Protein AF-T0ZSE9-F1 (afdb_monomer)

Organism: NCBI:txid410659

Solvent-accessible surface area (backbone atoms only — not comparable to full-atom values): 7607 Å² total; per-residue (Å²): 116,70,77,64,53,74,76,56,63,90,85,61,88,81,89,82,89,86,86,80,56,71,71,62,45,52,56,49,39,64,59,24,64,37,87,88,35,59,68,69,58,23,54,53,34,51,55,52,49,55,52,43,40,73,76,40,45,73,61,42,52,52,42,43,54,61,66,69,67,41,82,88,71,53,78,49,49,48,48,16,50,53,37,37,76,74,72,42,54,71,70,57,12,25,54,77,37,69,28,62,56,47,46,99,86,70,48,73,51,94,68,54,73,31,48,50,48,53,52,53,54,50,54,64,74,72,109

InterPro domains:
  IPR003669 Thymidylate synthase ThyX [PF02511] (1-58)
  IPR003669 Thymidylate synthase ThyX [PS51331] (1-66)
  IPR003669 Thymidylate synthase ThyX [PTHR34934] (1-66)
  IPR036098 Thymidylate synthase ThyX superfamily [G3DSA:3.30.1360.170] (1-76)
  IPR036098 Thymidylate synthase ThyX superfamily [SSF69796] (1-71)

Nearest PDB structures (foldseek):
  6j61-assembly1_B  TM=8.145E-01  e=1.443E-03  Thermus thermophilus HB8
  6j61-assembly1_D  TM=7.073E-01  e=2.896E-03  Thermus thermophilus HB8

Structure (mmCIF, N/CA/C/O backbone):
data_AF-T0ZSE9-F1
#
_entry.id   AF-T0ZSE9-F1
#
loop_
_atom_site.group_PDB
_atom_site.id
_atom_site.type_symbol
_atom_site.label_atom_id
_atom_site.label_alt_id
_atom_site.label_comp_id
_atom_site.label_asym_id
_atom_site.label_entity_id
_atom_site.label_seq_id
_atom_site.pdbx_PDB_ins_code
_atom_site.Cartn_x
_atom_site.Cartn_y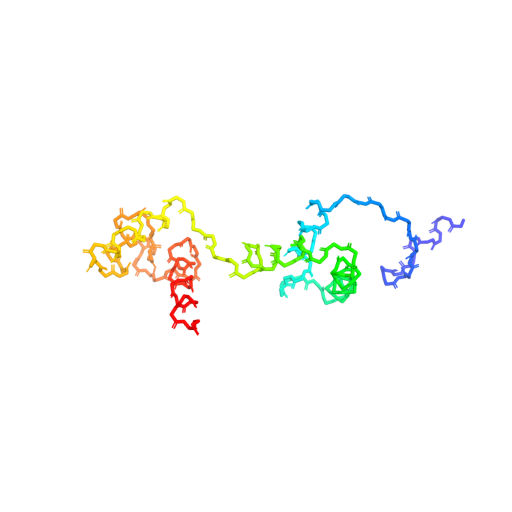
_atom_site.Cartn_z
_atom_site.occupancy
_atom_site.B_iso_or_equiv
_atom_site.auth_seq_id
_atom_site.auth_comp_id
_atom_site.auth_asym_id
_atom_site.auth_atom_id
_atom_site.pdbx_PDB_model_num
ATOM 1 N N . ARG A 1 1 ? 32.409 13.400 -19.353 1.00 80.25 1 ARG A N 1
ATOM 2 C CA . ARG A 1 1 ? 31.022 13.097 -19.806 1.00 80.25 1 ARG A CA 1
ATOM 3 C C . ARG A 1 1 ? 30.045 13.134 -18.626 1.00 80.25 1 ARG A C 1
ATOM 5 O O . ARG A 1 1 ? 28.905 13.543 -18.773 1.00 80.25 1 ARG A O 1
ATOM 12 N N . GLU A 1 2 ? 30.529 12.769 -17.451 1.00 91.25 2 GLU A N 1
ATOM 13 C CA . GLU A 1 2 ? 29.879 12.659 -16.154 1.00 91.25 2 GLU A CA 1
ATOM 14 C C . GLU A 1 2 ? 29.464 14.042 -15.642 1.00 91.25 2 GLU A C 1
ATOM 16 O O . GLU A 1 2 ? 28.305 14.237 -15.295 1.00 91.25 2 GLU A O 1
ATOM 21 N N . THR A 1 3 ? 30.352 15.040 -15.734 1.00 93.06 3 THR A N 1
ATOM 22 C CA . THR A 1 3 ? 30.057 16.431 -15.349 1.00 93.06 3 THR A CA 1
ATOM 23 C C . THR A 1 3 ? 28.907 17.035 -16.158 1.00 93.06 3 THR A C 1
ATOM 25 O O . THR A 1 3 ? 28.082 17.760 -15.616 1.00 93.06 3 THR A O 1
ATOM 28 N N . ALA A 1 4 ? 28.809 16.695 -17.447 1.00 93.31 4 ALA A N 1
ATOM 29 C CA . ALA A 1 4 ? 27.744 17.188 -18.317 1.00 93.31 4 ALA A CA 1
ATOM 30 C C . ALA A 1 4 ? 26.366 16.583 -17.982 1.00 93.31 4 ALA A C 1
ATOM 32 O O . ALA A 1 4 ? 25.352 17.227 -18.231 1.00 93.31 4 ALA A O 1
ATOM 33 N N . ARG A 1 5 ? 26.302 15.381 -17.377 1.00 93.12 5 ARG A N 1
ATOM 34 C CA . ARG A 1 5 ? 25.025 14.736 -17.000 1.00 93.12 5 ARG A CA 1
ATOM 35 C C . ARG A 1 5 ? 24.289 15.484 -15.891 1.00 93.12 5 ARG A C 1
ATOM 37 O O . ARG A 1 5 ? 23.079 15.342 -15.799 1.00 93.12 5 ARG A O 1
ATOM 44 N N . MET A 1 6 ? 24.986 16.301 -15.098 1.00 94.06 6 MET A N 1
ATOM 45 C CA . MET A 1 6 ? 24.362 17.127 -14.054 1.00 94.06 6 MET A CA 1
ATOM 46 C C . MET A 1 6 ? 23.398 18.177 -14.619 1.00 94.06 6 MET A C 1
ATOM 48 O O . MET A 1 6 ? 22.543 18.669 -13.893 1.00 94.06 6 MET A O 1
ATOM 52 N N . LEU A 1 7 ? 23.534 18.520 -15.904 1.00 95.44 7 LEU A N 1
ATOM 53 C CA . LEU A 1 7 ? 22.645 19.457 -16.591 1.00 95.44 7 LEU A CA 1
ATOM 54 C C . LEU A 1 7 ? 21.394 18.775 -17.165 1.00 95.44 7 LEU A C 1
ATOM 56 O O . LEU A 1 7 ? 20.507 19.465 -17.663 1.00 95.44 7 LEU A O 1
ATOM 60 N N . LEU A 1 8 ? 21.321 17.438 -17.144 1.00 95.06 8 LEU A N 1
ATOM 61 C CA . LEU A 1 8 ? 20.158 16.713 -17.648 1.00 95.06 8 LEU A CA 1
ATOM 62 C C . LEU A 1 8 ? 18.999 16.795 -16.641 1.00 95.06 8 LEU A C 1
ATOM 64 O O . LEU A 1 8 ? 19.225 16.685 -15.435 1.00 95.06 8 LEU A O 1
ATOM 68 N N . PRO A 1 9 ? 17.753 16.952 -17.116 1.00 95.06 9 PRO A N 1
ATOM 69 C CA . PRO A 1 9 ? 16.582 16.949 -16.249 1.00 95.06 9 PRO A CA 1
ATOM 70 C C . PRO A 1 9 ? 16.314 15.553 -15.666 1.00 95.06 9 PRO A C 1
ATOM 72 O O . PRO A 1 9 ? 16.697 14.536 -16.243 1.00 95.06 9 PRO A O 1
ATOM 75 N N . VAL A 1 10 ? 15.565 15.498 -14.559 1.00 94.56 10 VAL A N 1
ATOM 76 C CA . VAL A 1 10 ? 15.164 14.241 -13.887 1.00 94.56 10 VAL A CA 1
ATOM 77 C C . VAL A 1 10 ? 14.304 13.338 -14.784 1.00 94.56 10 VAL A C 1
ATOM 79 O O . VAL A 1 10 ? 14.305 12.125 -14.616 1.00 94.56 10 VAL A O 1
ATOM 82 N N . ALA A 1 11 ? 13.624 13.909 -15.781 1.00 94.12 11 ALA A N 1
ATOM 83 C CA . ALA A 1 11 ? 12.806 13.175 -16.750 1.00 94.12 11 ALA A CA 1
ATOM 84 C C . ALA A 1 11 ? 13.620 12.370 -17.788 1.00 94.12 11 ALA A C 1
ATOM 86 O O . ALA A 1 11 ? 13.048 11.803 -18.716 1.00 94.12 11 ALA A O 1
ATOM 87 N N . TYR A 1 12 ? 14.952 12.348 -17.690 1.00 95.75 12 TYR A N 1
ATOM 88 C CA . TYR A 1 12 ? 15.788 11.589 -18.613 1.00 95.75 12 TYR A CA 1
ATOM 89 C C . TYR A 1 12 ? 15.643 10.080 -18.370 1.00 95.75 12 TYR A C 1
ATOM 91 O O . TYR A 1 12 ? 15.877 9.598 -17.262 1.00 95.75 12 TYR A O 1
ATOM 99 N N . TYR A 1 13 ? 15.294 9.329 -19.417 1.00 95.75 13 TYR A N 1
ATOM 100 C CA . TYR A 1 13 ? 15.110 7.884 -19.315 1.00 95.75 13 TYR A CA 1
ATOM 101 C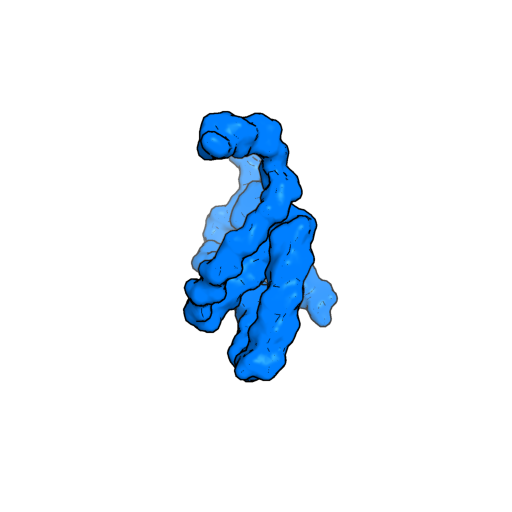 C . TYR A 1 13 ? 16.405 7.165 -18.938 1.00 95.75 13 TYR A C 1
ATOM 103 O O . TYR A 1 13 ? 17.495 7.469 -19.431 1.00 95.75 13 TYR A O 1
ATOM 111 N N . THR A 1 14 ? 16.259 6.172 -18.068 1.00 95.94 14 THR A N 1
ATOM 112 C CA . THR A 1 14 ? 17.325 5.257 -17.682 1.00 95.94 14 THR A CA 1
ATOM 113 C C . THR A 1 14 ? 16.793 3.837 -17.685 1.00 95.94 14 THR A C 1
ATOM 115 O O . THR A 1 14 ? 15.620 3.595 -17.411 1.00 95.94 14 THR A O 1
ATOM 118 N N . GLU A 1 15 ? 17.685 2.899 -17.957 1.00 96.75 15 GLU A N 1
ATOM 119 C CA . GLU A 1 15 ? 17.409 1.474 -17.880 1.00 96.75 15 GLU A CA 1
ATOM 120 C C . GLU A 1 15 ? 18.151 0.894 -16.678 1.00 96.75 15 GLU A C 1
ATOM 122 O O . GLU A 1 15 ? 19.242 1.348 -16.316 1.00 96.75 15 GLU A O 1
ATOM 127 N N . TRP A 1 16 ? 17.560 -0.116 -16.052 1.00 96.94 16 TRP A N 1
ATOM 128 C CA . TRP A 1 16 ? 18.210 -0.896 -15.010 1.00 96.94 16 TRP A CA 1
ATOM 129 C C . TRP A 1 16 ? 17.713 -2.336 -15.036 1.00 96.94 16 TRP A C 1
ATOM 131 O O . TRP A 1 16 ? 16.654 -2.642 -15.581 1.00 96.94 16 TRP A O 1
ATOM 141 N N . TYR A 1 17 ? 18.463 -3.219 -14.386 1.00 97.44 17 TYR A N 1
ATOM 142 C CA . TYR A 1 17 ? 17.981 -4.550 -14.046 1.00 97.44 17 TYR A CA 1
ATOM 143 C C . TYR A 1 17 ? 17.498 -4.540 -12.603 1.00 97.44 17 TYR A C 1
ATOM 145 O O . TYR A 1 17 ? 18.240 -4.160 -11.697 1.00 97.44 17 TYR A O 1
ATOM 153 N N . TRP A 1 18 ? 16.264 -4.987 -12.387 1.00 97.62 18 TRP A N 1
ATOM 154 C CA . TRP A 1 18 ? 15.675 -5.072 -11.059 1.00 97.62 18 TRP A CA 1
ATOM 155 C C . TRP A 1 18 ? 15.294 -6.516 -10.738 1.00 97.62 18 TRP A C 1
ATOM 157 O O . TRP A 1 18 ? 14.517 -7.144 -11.453 1.00 97.62 18 TRP A O 1
ATOM 167 N N . LYS A 1 19 ? 15.867 -7.046 -9.653 1.00 97.75 19 LYS A N 1
ATOM 168 C CA . LYS A 1 19 ? 15.550 -8.367 -9.103 1.00 97.75 19 LYS A CA 1
ATOM 169 C C . LYS A 1 19 ? 14.974 -8.185 -7.707 1.00 97.75 19 LYS A C 1
ATOM 171 O O . LYS A 1 19 ? 15.601 -7.561 -6.854 1.00 97.75 19 LYS A O 1
ATOM 176 N N . ILE A 1 20 ? 13.819 -8.788 -7.464 1.00 97.94 20 ILE A N 1
ATOM 177 C CA . ILE A 1 20 ? 13.118 -8.731 -6.184 1.00 97.94 20 ILE A CA 1
ATOM 178 C C . ILE A 1 20 ? 12.406 -10.063 -5.925 1.00 97.94 20 ILE A C 1
ATOM 180 O O . ILE A 1 20 ? 12.102 -10.800 -6.861 1.00 97.94 20 ILE A O 1
ATOM 184 N N . ASN A 1 21 ? 12.198 -10.410 -4.655 1.00 97.62 21 ASN A N 1
ATOM 185 C CA . ASN A 1 21 ? 11.380 -11.565 -4.284 1.00 97.62 21 ASN A CA 1
ATOM 186 C C . ASN A 1 21 ? 9.888 -11.185 -4.245 1.00 97.62 21 ASN A C 1
ATOM 188 O O . ASN A 1 21 ? 9.540 -10.006 -4.245 1.00 97.62 21 ASN A O 1
ATOM 192 N N . LEU A 1 22 ? 9.003 -12.181 -4.178 1.00 97.12 22 LEU A N 1
ATOM 193 C CA . LEU A 1 22 ? 7.559 -11.941 -4.251 1.00 97.12 22 LEU A CA 1
ATOM 194 C C . LEU A 1 22 ? 7.013 -11.148 -3.049 1.00 97.12 22 LEU A C 1
ATOM 196 O O . LEU A 1 22 ? 6.198 -10.253 -3.226 1.00 97.12 22 LEU A O 1
ATOM 200 N N . HIS A 1 23 ? 7.509 -11.419 -1.838 1.00 96.31 23 HIS A N 1
ATOM 201 C CA . HIS A 1 23 ? 7.079 -10.710 -0.627 1.00 96.31 23 HIS A CA 1
ATOM 202 C C . HIS A 1 23 ? 7.357 -9.200 -0.704 1.00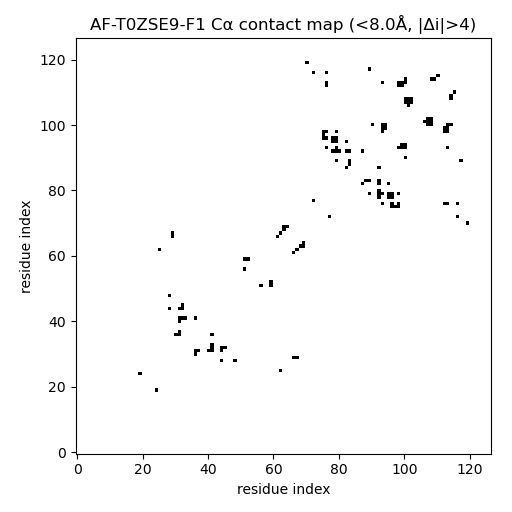 96.31 23 HIS A C 1
ATOM 204 O O . HIS A 1 23 ? 6.466 -8.380 -0.491 1.00 96.31 23 HIS A O 1
ATOM 210 N N . ASN A 1 24 ? 8.585 -8.824 -1.071 1.00 97.81 24 ASN A N 1
ATOM 211 C CA . ASN A 1 24 ? 8.961 -7.420 -1.205 1.00 97.81 24 ASN A CA 1
ATOM 212 C C . ASN A 1 24 ? 8.321 -6.783 -2.442 1.00 97.81 24 ASN A C 1
ATOM 214 O O . ASN A 1 24 ? 8.074 -5.579 -2.439 1.00 97.81 24 ASN A O 1
ATOM 218 N N . LEU A 1 25 ? 8.034 -7.570 -3.484 1.00 97.94 25 LEU A N 1
ATOM 219 C CA . LEU A 1 25 ? 7.281 -7.093 -4.637 1.00 97.94 25 LEU A CA 1
ATOM 220 C C . LEU A 1 25 ? 5.865 -6.677 -4.233 1.00 97.94 25 LEU A C 1
ATOM 222 O O . LEU A 1 25 ? 5.434 -5.591 -4.600 1.00 97.94 25 LEU A O 1
ATOM 226 N N . PHE A 1 26 ? 5.164 -7.483 -3.438 1.00 97.38 26 PHE A N 1
ATOM 227 C CA . PHE A 1 26 ? 3.830 -7.132 -2.945 1.00 97.38 26 PHE A CA 1
ATOM 228 C C . PHE A 1 26 ? 3.845 -5.894 -2.057 1.00 97.38 26 PHE A C 1
ATOM 230 O O . PHE A 1 26 ? 3.011 -5.011 -2.232 1.00 97.38 26 PHE A O 1
ATOM 237 N N . HIS A 1 27 ? 4.849 -5.753 -1.190 1.00 96.31 27 HIS A N 1
ATOM 238 C CA . HIS A 1 27 ? 5.025 -4.515 -0.433 1.00 96.31 27 HIS A CA 1
ATOM 239 C C . HIS A 1 27 ? 5.305 -3.296 -1.337 1.00 96.31 27 HIS A C 1
ATOM 241 O O . HIS A 1 27 ? 4.778 -2.208 -1.113 1.00 96.31 27 HIS A O 1
ATOM 247 N N . PHE A 1 28 ? 6.108 -3.457 -2.393 1.00 97.44 28 PHE A N 1
ATOM 248 C CA . PHE A 1 28 ? 6.308 -2.400 -3.385 1.00 97.44 28 PHE A CA 1
ATOM 249 C C . PHE A 1 28 ? 4.990 -2.031 -4.079 1.00 97.44 28 PHE A C 1
ATOM 251 O O . PHE A 1 28 ? 4.658 -0.850 -4.167 1.00 97.44 28 PHE A O 1
ATOM 258 N N . LEU A 1 29 ? 4.223 -3.025 -4.533 1.00 97.19 29 LEU A N 1
ATOM 259 C CA . LEU A 1 29 ? 2.948 -2.808 -5.212 1.00 97.19 29 LEU A CA 1
ATOM 260 C C . LEU A 1 29 ? 1.931 -2.127 -4.293 1.00 97.19 29 LEU A C 1
ATOM 262 O O . LEU A 1 29 ? 1.290 -1.178 -4.734 1.00 97.19 29 LEU A O 1
ATOM 266 N N . SER A 1 30 ? 1.841 -2.508 -3.014 1.00 95.75 30 SER A N 1
ATOM 267 C CA . SER A 1 30 ? 0.916 -1.867 -2.068 1.00 95.75 30 SER A CA 1
ATOM 268 C C . SER A 1 30 ? 1.206 -0.375 -1.888 1.00 95.75 30 SER A C 1
ATOM 270 O O . SER A 1 30 ? 0.290 0.413 -1.700 1.00 95.75 30 SER A O 1
ATOM 272 N N . LEU A 1 31 ? 2.476 0.033 -1.976 1.00 95.81 31 LEU A N 1
ATOM 273 C CA . LEU A 1 31 ? 2.878 1.437 -1.856 1.00 95.81 31 LEU A CA 1
ATOM 274 C C . LEU A 1 31 ? 2.787 2.221 -3.171 1.00 95.81 31 LEU A C 1
ATOM 276 O O . LEU A 1 31 ? 2.707 3.449 -3.140 1.00 95.81 31 LEU A O 1
ATOM 280 N N . ARG A 1 32 ? 2.901 1.555 -4.326 1.00 97.19 32 ARG A N 1
ATOM 281 C CA . ARG A 1 32 ? 2.978 2.220 -5.641 1.00 97.19 32 ARG A CA 1
ATOM 282 C C . ARG A 1 32 ? 1.690 2.165 -6.446 1.00 97.19 32 ARG A C 1
ATOM 284 O O . ARG A 1 32 ? 1.536 2.979 -7.348 1.00 97.19 32 ARG A O 1
ATOM 291 N N . LEU A 1 33 ? 0.763 1.281 -6.095 1.00 95.38 33 LEU A N 1
ATOM 292 C CA . LEU A 1 33 ? -0.606 1.303 -6.612 1.00 95.38 33 LEU A CA 1
ATOM 293 C C . LEU A 1 33 ? -1.511 2.282 -5.849 1.00 95.38 33 LEU A C 1
ATOM 295 O O . LEU A 1 33 ? -2.609 2.579 -6.311 1.00 95.38 33 LEU A O 1
ATOM 299 N N . ASP A 1 34 ? -1.045 2.811 -4.717 1.00 92.88 34 ASP A N 1
ATOM 300 C CA . ASP A 1 34 ? -1.785 3.778 -3.913 1.00 92.88 34 ASP A CA 1
ATOM 301 C C . ASP A 1 34 ? -2.056 5.096 -4.674 1.00 92.88 34 ASP A C 1
ATOM 303 O O . ASP A 1 34 ? -1.251 5.567 -5.486 1.00 92.88 34 ASP A O 1
ATOM 307 N N . ALA A 1 35 ? -3.206 5.720 -4.408 1.00 91.69 35 ALA A N 1
ATOM 308 C CA . ALA A 1 35 ? -3.622 6.957 -5.068 1.00 91.69 35 ALA A CA 1
ATOM 309 C C . ALA A 1 35 ? -2.683 8.147 -4.788 1.00 91.69 35 ALA A C 1
ATOM 311 O O . ALA A 1 35 ? -2.563 9.035 -5.634 1.00 91.69 35 ALA A O 1
ATOM 312 N N . HIS A 1 36 ? -1.999 8.149 -3.640 1.00 93.31 36 HIS A N 1
ATOM 313 C CA . HIS A 1 36 ? -1.034 9.175 -3.241 1.00 93.31 36 HIS A CA 1
ATOM 314 C C . HIS A 1 36 ? 0.335 8.995 -3.912 1.00 93.31 36 HIS A C 1
ATOM 316 O O . HIS A 1 36 ? 1.178 9.891 -3.829 1.00 93.31 36 HIS A O 1
ATOM 322 N N . ALA A 1 37 ? 0.587 7.855 -4.566 1.00 95.56 37 ALA A N 1
ATOM 323 C CA . ALA A 1 37 ? 1.792 7.663 -5.359 1.00 95.56 37 ALA A CA 1
ATOM 324 C C . ALA A 1 37 ? 1.737 8.495 -6.650 1.00 95.56 37 ALA A C 1
ATOM 326 O O . ALA A 1 37 ? 0.672 8.731 -7.224 1.00 95.56 37 ALA A O 1
ATOM 327 N N . GLN A 1 38 ? 2.912 8.919 -7.120 1.00 96.38 38 GLN A N 1
ATOM 328 C CA . GLN A 1 38 ? 3.046 9.655 -8.375 1.00 96.38 38 GLN A CA 1
ATOM 329 C C . GLN A 1 38 ? 2.522 8.814 -9.554 1.00 96.38 38 GLN A C 1
ATOM 331 O O . GLN A 1 38 ? 2.708 7.595 -9.585 1.00 96.38 38 GLN A O 1
ATOM 336 N N . GLU A 1 39 ? 1.873 9.453 -10.525 1.00 97.06 39 GLU A N 1
ATOM 337 C CA . GLU A 1 39 ? 1.175 8.761 -11.614 1.00 97.06 39 GLU A CA 1
ATOM 338 C C . GLU A 1 39 ? 2.099 7.851 -12.428 1.00 97.06 39 GLU A C 1
ATOM 340 O O . GLU A 1 39 ? 1.753 6.700 -12.696 1.00 97.06 39 GLU A O 1
ATOM 345 N N . GLU A 1 40 ? 3.300 8.322 -12.757 1.00 96.88 40 GLU A N 1
ATOM 346 C CA . GLU A 1 40 ? 4.247 7.588 -13.590 1.00 96.88 40 GLU A CA 1
ATOM 347 C C . GLU A 1 40 ? 4.664 6.273 -12.925 1.00 96.88 40 GLU A C 1
ATOM 349 O O . GLU A 1 40 ? 4.610 5.218 -13.555 1.00 96.88 40 GLU A O 1
ATOM 354 N N . ILE A 1 41 ? 5.019 6.291 -11.633 1.00 97.19 41 ILE A N 1
ATOM 355 C CA . ILE A 1 41 ? 5.407 5.056 -10.933 1.00 97.19 41 ILE A CA 1
ATOM 356 C C . ILE A 1 41 ? 4.216 4.123 -10.711 1.00 97.19 41 ILE A C 1
ATOM 358 O O . ILE A 1 41 ? 4.398 2.906 -10.687 1.00 97.19 41 ILE A O 1
ATOM 362 N N . ARG A 1 42 ? 3.002 4.668 -10.596 1.00 97.81 42 ARG A N 1
ATOM 363 C CA . ARG A 1 42 ? 1.780 3.867 -10.511 1.00 97.81 42 ARG A CA 1
ATOM 364 C C . ARG A 1 42 ? 1.498 3.133 -11.819 1.00 97.81 42 ARG A C 1
ATOM 366 O O . ARG A 1 42 ? 1.175 1.950 -11.772 1.00 97.81 42 ARG A O 1
ATOM 373 N N . ALA A 1 43 ? 1.694 3.785 -12.966 1.00 97.81 43 ALA A N 1
ATOM 374 C CA . ALA A 1 43 ? 1.595 3.137 -14.274 1.00 97.81 43 ALA A CA 1
ATOM 375 C C . ALA A 1 43 ? 2.616 1.991 -14.411 1.00 97.81 43 ALA A C 1
ATOM 377 O O . ALA A 1 43 ? 2.246 0.880 -14.780 1.00 97.81 43 ALA A O 1
ATOM 378 N N . TYR A 1 44 ? 3.872 2.211 -14.002 1.00 97.19 44 TYR A N 1
ATOM 379 C CA . TYR A 1 44 ? 4.872 1.134 -13.950 1.00 97.19 44 TYR A CA 1
ATOM 380 C C . TYR A 1 44 ? 4.456 -0.007 -13.011 1.00 97.19 44 TYR A C 1
ATOM 382 O O . TYR A 1 44 ? 4.565 -1.177 -13.373 1.00 97.19 44 TYR A O 1
ATOM 390 N N . ALA A 1 45 ? 3.976 0.307 -11.807 1.00 97.69 45 ALA A N 1
ATOM 391 C CA . ALA A 1 45 ? 3.545 -0.699 -10.842 1.00 97.69 45 ALA A CA 1
ATOM 392 C C . ALA A 1 45 ? 2.354 -1.527 -11.352 1.00 97.69 45 ALA A C 1
ATOM 394 O O . ALA A 1 45 ? 2.311 -2.729 -11.095 1.00 97.69 45 ALA A O 1
ATOM 395 N N . ALA A 1 46 ? 1.428 -0.921 -12.102 1.00 97.69 46 ALA A N 1
ATOM 396 C CA . ALA A 1 46 ? 0.293 -1.617 -12.704 1.00 97.69 46 ALA A CA 1
ATOM 397 C C . ALA A 1 46 ? 0.746 -2.688 -13.712 1.00 97.69 46 ALA A C 1
ATOM 399 O O . ALA A 1 46 ? 0.294 -3.832 -13.636 1.00 97.69 46 ALA A O 1
ATOM 400 N N . GLU A 1 47 ? 1.705 -2.361 -14.581 1.00 98.19 47 GLU A N 1
ATOM 401 C CA . GLU A 1 47 ? 2.284 -3.328 -15.523 1.00 98.19 47 GLU A CA 1
ATOM 402 C C . GLU A 1 47 ? 3.027 -4.457 -14.793 1.00 98.19 47 GLU A C 1
ATOM 404 O O . GLU A 1 47 ? 2.860 -5.639 -15.105 1.00 98.19 47 GLU A O 1
ATOM 409 N N . VAL A 1 48 ? 3.796 -4.129 -13.747 1.00 97.75 48 VAL A N 1
ATOM 410 C CA . VAL A 1 48 ? 4.468 -5.152 -12.930 1.00 97.75 48 VAL A CA 1
ATOM 411 C C . VAL A 1 48 ? 3.452 -6.057 -12.219 1.00 97.75 48 VAL A C 1
ATOM 413 O O . VAL A 1 48 ? 3.666 -7.268 -12.146 1.00 97.75 48 VAL A O 1
ATOM 416 N N . ALA A 1 49 ? 2.333 -5.513 -11.735 1.00 97.50 49 ALA A N 1
ATOM 417 C CA . ALA A 1 49 ? 1.259 -6.297 -11.128 1.00 97.50 49 ALA A CA 1
ATOM 418 C C . ALA A 1 49 ? 0.596 -7.252 -12.138 1.00 97.50 49 ALA A C 1
ATOM 420 O O . ALA A 1 49 ? 0.302 -8.397 -11.791 1.00 97.50 49 ALA A O 1
ATOM 421 N N . ALA A 1 50 ? 0.412 -6.833 -13.395 1.00 98.06 50 ALA A N 1
ATOM 422 C CA . ALA A 1 50 ? -0.107 -7.696 -14.460 1.00 98.06 50 ALA A CA 1
ATOM 423 C C . ALA A 1 50 ? 0.837 -8.879 -14.757 1.00 98.06 50 ALA A C 1
ATOM 425 O O . ALA A 1 50 ? 0.395 -10.029 -14.879 1.00 98.06 50 ALA A O 1
ATOM 426 N N . ILE A 1 51 ? 2.149 -8.625 -14.784 1.00 97.81 51 ILE A N 1
ATOM 427 C CA . ILE A 1 51 ? 3.164 -9.680 -14.916 1.00 97.81 51 ILE A CA 1
ATOM 428 C C . ILE A 1 51 ? 3.111 -10.618 -13.703 1.00 97.81 51 ILE A C 1
ATOM 430 O O . ILE A 1 51 ? 3.055 -11.838 -13.867 1.00 97.81 51 ILE A O 1
ATOM 434 N N . ALA A 1 52 ? 3.068 -10.070 -12.485 1.00 97.44 52 ALA A N 1
ATOM 435 C CA . ALA A 1 52 ? 2.997 -10.855 -11.254 1.00 97.44 52 ALA A CA 1
ATOM 436 C C . ALA A 1 52 ? 1.749 -11.752 -11.212 1.00 97.44 52 ALA A C 1
ATOM 438 O O . ALA A 1 52 ? 1.853 -12.911 -10.811 1.00 97.44 52 ALA A O 1
ATOM 439 N N . ARG A 1 53 ? 0.598 -11.266 -11.697 1.00 97.62 53 ARG A N 1
ATOM 440 C CA . ARG A 1 53 ? -0.646 -12.050 -11.815 1.00 97.62 53 ARG A CA 1
ATOM 441 C C . ARG A 1 53 ? -0.501 -13.234 -12.757 1.00 97.62 53 ARG A C 1
ATOM 443 O O . ARG A 1 53 ? -1.028 -14.303 -12.475 1.00 97.62 53 ARG A O 1
ATOM 450 N N . THR A 1 54 ? 0.238 -13.052 -13.843 1.00 97.88 54 THR A N 1
ATOM 451 C CA . THR A 1 54 ? 0.498 -14.124 -14.808 1.00 97.88 54 THR A CA 1
ATOM 452 C C . THR A 1 54 ? 1.436 -15.186 -14.225 1.00 97.88 54 THR A C 1
ATOM 454 O O . THR A 1 54 ? 1.240 -16.376 -14.451 1.00 97.88 54 THR A O 1
ATOM 457 N N . VAL A 1 55 ? 2.448 -14.772 -13.455 1.00 97.62 55 VAL A N 1
ATOM 458 C CA . VAL A 1 55 ? 3.484 -15.673 -12.917 1.00 97.62 55 VAL A CA 1
ATOM 459 C C . VAL A 1 55 ? 3.049 -16.381 -11.628 1.00 97.62 55 VAL A C 1
ATOM 461 O O . VAL A 1 55 ? 3.354 -17.557 -11.442 1.00 97.62 55 VAL A O 1
ATOM 464 N N . ALA A 1 56 ? 2.362 -15.681 -10.724 1.00 97.44 56 ALA A N 1
ATOM 465 C CA . ALA A 1 56 ? 1.986 -16.167 -9.396 1.00 97.44 56 ALA A CA 1
ATOM 466 C C . ALA A 1 56 ? 0.518 -15.818 -9.058 1.00 97.44 56 ALA A C 1
ATOM 468 O O . ALA A 1 56 ? 0.265 -15.055 -8.120 1.00 97.44 56 ALA A O 1
ATOM 469 N N . PRO A 1 57 ? -0.465 -16.381 -9.789 1.00 97.56 57 PRO A N 1
ATOM 470 C CA . PRO A 1 57 ? -1.874 -15.988 -9.690 1.00 97.56 57 PRO A CA 1
ATOM 471 C C . PRO A 1 57 ? -2.469 -16.189 -8.292 1.00 97.56 57 PRO A C 1
ATOM 473 O O . PRO A 1 57 ? -3.096 -15.278 -7.769 1.00 97.56 57 PRO A O 1
ATOM 476 N N . VAL A 1 58 ? -2.204 -17.331 -7.647 1.00 97.94 58 VAL A N 1
ATOM 477 C CA . VAL A 1 58 ? -2.729 -17.639 -6.299 1.00 97.94 58 VAL A CA 1
ATOM 478 C C . VAL A 1 58 ? -2.210 -16.650 -5.250 1.00 97.94 58 VAL A C 1
ATOM 480 O O . VAL A 1 58 ? -2.933 -16.233 -4.351 1.00 97.94 58 VAL A O 1
ATOM 483 N N . ALA A 1 59 ? -0.942 -16.249 -5.365 1.00 97.38 59 ALA A N 1
ATOM 484 C CA . ALA A 1 59 ? -0.354 -15.282 -4.447 1.00 97.38 59 ALA A CA 1
ATOM 485 C C . ALA A 1 59 ? -0.900 -13.867 -4.694 1.00 97.38 59 ALA A C 1
ATOM 487 O O . ALA A 1 59 ? -1.086 -13.117 -3.741 1.00 97.38 59 ALA A O 1
ATOM 488 N N . MET A 1 60 ? -1.174 -13.517 -5.955 1.00 97.38 60 MET A N 1
ATOM 489 C CA . MET A 1 60 ? -1.809 -12.249 -6.317 1.00 97.38 60 MET A CA 1
ATOM 490 C C . MET A 1 60 ? -3.261 -12.166 -5.848 1.00 97.38 60 MET A C 1
ATOM 492 O O . MET A 1 60 ? -3.659 -11.124 -5.347 1.00 97.38 60 MET A O 1
ATOM 496 N N . GLU A 1 61 ? -4.027 -13.252 -5.932 1.00 96.94 61 GLU A N 1
ATOM 497 C CA . GLU A 1 61 ? -5.387 -13.308 -5.383 1.00 96.94 61 GLU A CA 1
ATOM 498 C C . GLU A 1 61 ? -5.379 -13.053 -3.867 1.00 96.94 61 GLU A C 1
ATOM 500 O O . GLU A 1 61 ? -6.105 -12.195 -3.371 1.00 96.94 61 GLU A O 1
ATOM 505 N N . ALA A 1 62 ? -4.476 -13.710 -3.130 1.00 95.94 62 ALA A N 1
ATOM 506 C CA . ALA A 1 62 ? -4.311 -13.465 -1.698 1.00 95.94 62 ALA A CA 1
ATOM 507 C C . ALA A 1 62 ? -3.837 -12.030 -1.388 1.00 95.94 62 ALA A C 1
ATOM 509 O O . ALA A 1 62 ? -4.266 -11.432 -0.402 1.00 95.94 62 ALA A O 1
ATOM 510 N N . PHE A 1 63 ? -2.950 -11.468 -2.214 1.00 95.50 63 PHE A N 1
ATOM 511 C CA . PHE A 1 63 ? -2.506 -10.078 -2.092 1.00 95.50 63 PHE A CA 1
ATOM 512 C C . PHE A 1 63 ? -3.677 -9.098 -2.228 1.00 95.50 63 PHE A C 1
ATOM 514 O O . PHE A 1 63 ? -3.820 -8.176 -1.423 1.00 95.50 63 PHE A O 1
ATOM 521 N N . GLU A 1 64 ? -4.528 -9.309 -3.227 1.00 94.31 64 GLU A N 1
ATOM 522 C CA . GLU A 1 64 ? -5.685 -8.458 -3.480 1.00 94.31 64 GLU A CA 1
ATOM 523 C C . GLU A 1 64 ? -6.726 -8.556 -2.374 1.00 94.31 64 GLU A C 1
ATOM 525 O O . GLU A 1 64 ? -7.170 -7.518 -1.891 1.00 94.31 64 GLU A O 1
ATOM 530 N N . GLU A 1 65 ? -7.052 -9.766 -1.926 1.00 93.75 65 GLU A N 1
ATOM 531 C CA . GLU A 1 65 ? -8.030 -9.989 -0.861 1.00 93.75 65 GLU A CA 1
ATOM 532 C C . GLU A 1 65 ? -7.557 -9.387 0.469 1.00 93.75 65 GLU A C 1
ATOM 534 O O . GLU A 1 65 ? -8.246 -8.573 1.085 1.00 93.75 65 GLU A O 1
ATOM 539 N N . PHE A 1 66 ? -6.352 -9.753 0.916 1.00 91.50 66 PHE A N 1
ATOM 540 C CA . PHE A 1 66 ? -5.927 -9.462 2.285 1.00 91.50 66 PHE A CA 1
ATOM 541 C C . PHE A 1 66 ? -5.172 -8.143 2.437 1.00 91.50 66 PHE A C 1
ATOM 543 O O . PHE A 1 66 ? -5.249 -7.544 3.506 1.00 91.50 66 PHE A O 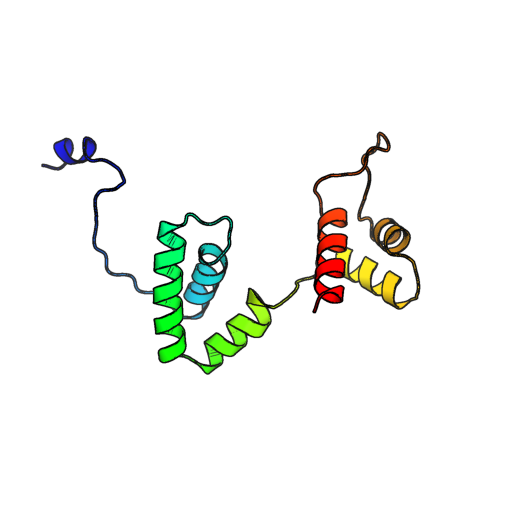1
ATOM 550 N N . GLN A 1 67 ? -4.430 -7.685 1.419 1.00 89.50 67 GLN A N 1
ATOM 551 C CA . GLN A 1 67 ? -3.603 -6.474 1.541 1.00 89.50 67 GLN A CA 1
ATOM 552 C C . GLN A 1 67 ? -4.238 -5.242 0.892 1.00 89.50 67 GLN A C 1
ATOM 554 O O . GLN A 1 67 ? -4.146 -4.158 1.459 1.00 89.50 67 GLN A O 1
ATOM 559 N N . ILE A 1 68 ? -4.861 -5.380 -0.283 1.00 88.12 68 ILE A N 1
ATOM 560 C CA . ILE A 1 68 ? -5.456 -4.238 -1.002 1.00 88.12 68 ILE A CA 1
ATOM 561 C C . ILE A 1 68 ? -6.930 -4.035 -0.626 1.00 88.12 68 ILE A C 1
ATOM 563 O O . ILE A 1 68 ? -7.350 -2.912 -0.345 1.00 88.12 68 ILE A O 1
ATOM 567 N N . GLY A 1 69 ? -7.713 -5.114 -0.619 1.00 86.00 69 GLY A N 1
ATOM 568 C CA . GLY A 1 69 ? -9.130 -5.115 -0.253 1.00 86.00 69 GLY A CA 1
ATOM 569 C C . GLY A 1 69 ? -9.372 -5.133 1.257 1.00 86.00 69 GLY A C 1
ATOM 570 O O . GLY A 1 69 ? -10.434 -4.708 1.716 1.00 86.00 69 GLY A O 1
ATOM 571 N N . GLY A 1 70 ? -8.376 -5.570 2.030 1.00 88.44 70 GLY A N 1
ATOM 572 C CA . GLY A 1 70 ? -8.438 -5.658 3.482 1.00 88.44 70 GLY A CA 1
ATOM 573 C C . GLY A 1 70 ? -8.577 -4.305 4.185 1.00 88.44 70 GLY A C 1
ATOM 574 O O . GLY A 1 70 ? -8.155 -3.252 3.698 1.00 88.44 70 GLY A O 1
ATOM 575 N N . ILE A 1 71 ? -9.166 -4.339 5.382 1.00 90.06 71 ILE A N 1
ATOM 576 C CA . ILE A 1 71 ? -9.209 -3.201 6.303 1.00 90.06 71 ILE A CA 1
ATOM 577 C C . ILE A 1 71 ? -8.526 -3.623 7.599 1.00 90.06 71 ILE A C 1
ATOM 579 O O . ILE A 1 71 ? -9.066 -4.411 8.376 1.00 90.06 71 ILE A O 1
ATOM 583 N N . ASP A 1 72 ? -7.346 -3.060 7.844 1.00 89.06 72 ASP A N 1
ATOM 584 C CA . ASP A 1 72 ? -6.614 -3.295 9.080 1.00 89.06 72 ASP A CA 1
ATOM 585 C C . ASP A 1 72 ? -7.161 -2.442 10.223 1.00 89.06 72 ASP A C 1
ATOM 587 O O . ASP A 1 72 ? -7.382 -1.234 10.084 1.00 89.06 72 ASP A O 1
ATOM 591 N N . PHE A 1 73 ? -7.307 -3.065 11.390 1.00 91.50 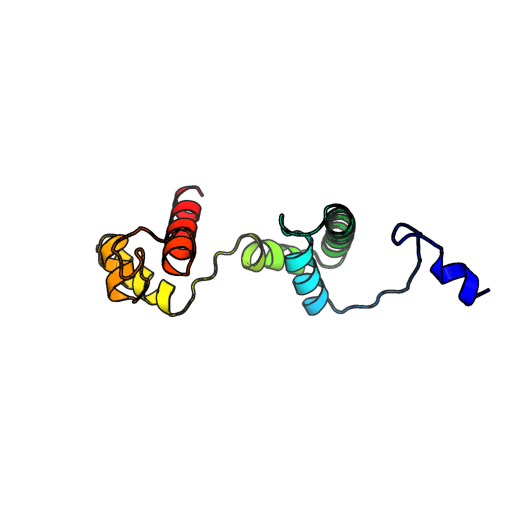73 PHE A N 1
ATOM 592 C CA . PHE A 1 73 ? -7.679 -2.390 12.627 1.00 91.50 73 PHE A CA 1
ATOM 593 C C . PHE A 1 73 ? -6.525 -2.412 13.625 1.00 91.50 73 PHE A C 1
ATOM 595 O O . PHE A 1 73 ? -6.048 -3.479 14.027 1.00 91.50 73 PHE A O 1
ATOM 602 N N . SER A 1 74 ? -6.116 -1.228 14.071 1.00 91.69 74 SER A N 1
ATOM 603 C CA . SER A 1 74 ? -5.155 -1.034 15.148 1.00 91.69 74 SER A CA 1
ATOM 604 C C . SER A 1 74 ? -5.694 -1.587 16.472 1.00 91.69 74 SER A C 1
ATOM 606 O O . SER A 1 74 ? -6.884 -1.859 16.646 1.00 91.69 74 SER A O 1
ATOM 608 N N . ARG A 1 75 ? -4.821 -1.726 17.473 1.00 91.31 75 ARG A N 1
ATOM 609 C CA . ARG A 1 75 ? -5.222 -2.221 18.799 1.00 91.31 75 ARG A CA 1
ATOM 610 C C . ARG A 1 75 ? -6.313 -1.359 19.452 1.00 91.31 75 ARG A C 1
ATOM 612 O O . ARG A 1 75 ? -7.188 -1.901 20.127 1.00 91.31 75 ARG A O 1
ATOM 619 N N . THR A 1 76 ? -6.239 -0.037 19.309 1.00 92.44 76 THR A N 1
ATOM 620 C CA . THR A 1 76 ? -7.234 0.908 19.846 1.00 92.44 76 THR A CA 1
ATOM 621 C C . THR A 1 76 ? -8.546 0.785 19.079 1.00 92.44 76 THR A C 1
ATOM 623 O O . THR A 1 76 ? -9.605 0.649 19.690 1.00 92.44 76 THR A O 1
ATOM 626 N N . GLU A 1 77 ? -8.480 0.682 17.756 1.00 92.69 77 GLU A N 1
ATOM 627 C CA . GLU A 1 77 ? -9.649 0.466 16.902 1.00 92.69 77 GLU A CA 1
ATOM 628 C C . GLU A 1 77 ? -10.358 -0.863 17.184 1.00 92.69 77 GLU A C 1
ATOM 630 O O . GLU A 1 77 ? -11.580 -0.900 17.267 1.00 92.69 77 GLU A O 1
ATOM 635 N N . GLN A 1 78 ? -9.623 -1.948 17.437 1.00 93.56 78 GLN A N 1
ATOM 636 C CA . GLN A 1 78 ? -10.213 -3.236 17.822 1.00 93.56 78 GLN A CA 1
ATOM 637 C C . GLN A 1 78 ? -10.984 -3.155 19.151 1.00 93.56 78 GLN A C 1
ATOM 639 O O . GLN A 1 78 ? -12.008 -3.822 19.321 1.00 93.56 78 GLN A O 1
ATOM 644 N N . ARG A 1 79 ? -10.529 -2.329 20.106 1.00 92.56 79 ARG A N 1
ATOM 645 C CA . ARG A 1 79 ? -11.266 -2.077 21.360 1.00 92.56 79 ARG A CA 1
ATOM 646 C C . ARG A 1 79 ? -12.561 -1.314 21.097 1.00 92.56 79 ARG A C 1
ATOM 648 O O . ARG A 1 79 ? -13.591 -1.672 21.667 1.00 92.56 79 ARG A O 1
ATOM 655 N N . ALA A 1 80 ? -12.518 -0.310 20.222 1.00 92.38 80 ALA A N 1
ATOM 656 C CA . ALA A 1 80 ? -13.712 0.416 19.799 1.00 92.38 80 ALA A CA 1
ATOM 657 C C . ALA A 1 80 ? -14.683 -0.510 19.048 1.00 92.38 80 ALA A C 1
ATOM 659 O O . ALA A 1 80 ? -15.876 -0.520 19.332 1.00 92.38 80 ALA A O 1
ATOM 660 N N . LEU A 1 81 ? -14.175 -1.367 18.162 1.00 93.06 81 LEU A N 1
ATOM 661 C CA . LEU A 1 81 ? -14.981 -2.341 17.434 1.00 93.06 81 LEU A CA 1
ATOM 662 C C . LEU A 1 81 ? -15.672 -3.331 18.380 1.00 93.06 81 LEU A C 1
ATOM 664 O O . LEU A 1 81 ? -16.858 -3.600 18.221 1.00 93.06 81 LEU A O 1
ATOM 668 N N . ARG A 1 82 ? -14.981 -3.813 19.420 1.00 93.25 82 ARG A N 1
ATOM 669 C CA . ARG A 1 82 ? -15.607 -4.636 20.470 1.00 93.25 82 ARG A CA 1
ATOM 670 C C . ARG A 1 82 ? -16.760 -3.899 21.157 1.00 93.25 82 ARG A C 1
ATOM 672 O O . ARG A 1 82 ? -17.835 -4.465 21.307 1.00 93.25 82 ARG A O 1
ATOM 679 N N . ALA A 1 83 ? -16.548 -2.640 21.535 1.00 91.50 83 ALA A N 1
ATOM 680 C CA . ALA A 1 83 ? -17.579 -1.804 22.144 1.00 91.50 83 ALA A CA 1
ATOM 681 C C . ALA A 1 83 ? -18.793 -1.595 21.214 1.00 91.50 83 ALA A C 1
ATOM 683 O O . ALA A 1 83 ? -19.928 -1.598 21.689 1.00 91.50 83 ALA A O 1
ATOM 684 N N . LEU A 1 84 ? -18.572 -1.461 19.903 1.00 92.31 84 LEU A N 1
ATOM 685 C CA . LEU A 1 84 ? -19.643 -1.393 18.903 1.00 92.31 84 LEU A CA 1
ATOM 686 C C . LEU A 1 84 ? -20.448 -2.693 18.814 1.00 92.31 84 LEU A C 1
ATOM 688 O O . LEU A 1 84 ? -21.674 -2.643 18.766 1.00 92.31 84 LEU A O 1
ATOM 692 N N . LEU A 1 85 ? -19.777 -3.849 18.826 1.00 92.38 85 LEU A N 1
ATOM 693 C CA . LEU A 1 85 ? -20.436 -5.163 18.799 1.00 92.38 85 LEU A CA 1
ATOM 694 C C . LEU A 1 85 ? -21.282 -5.423 20.057 1.00 92.38 85 LEU A C 1
ATOM 696 O O . LEU A 1 85 ? -22.264 -6.155 19.998 1.00 92.38 85 LEU A O 1
ATOM 700 N N . GLU A 1 86 ? -20.945 -4.784 21.179 1.00 93.69 86 GLU A N 1
ATOM 701 C CA . GLU A 1 86 ? -21.743 -4.774 22.415 1.00 93.69 86 GLU A CA 1
ATOM 702 C C . GLU A 1 86 ? -22.957 -3.820 22.352 1.00 93.69 86 GLU A C 1
ATOM 704 O O . GLU A 1 86 ? -23.665 -3.655 23.345 1.00 93.69 86 GLU A O 1
ATOM 709 N N . GLY A 1 87 ? -23.204 -3.171 21.209 1.00 90.75 87 GLY A N 1
ATOM 710 C CA . GLY A 1 87 ? -24.351 -2.287 20.988 1.00 90.75 87 GLY A CA 1
ATOM 711 C C . GLY A 1 87 ? -24.122 -0.822 21.367 1.00 90.75 87 GLY A C 1
ATOM 712 O O . GLY A 1 87 ? -25.075 -0.042 21.386 1.00 90.75 87 GLY A O 1
ATOM 713 N N . LYS A 1 88 ? -22.883 -0.411 21.667 1.00 90.31 88 LYS A N 1
ATOM 714 C CA . LYS A 1 88 ? -22.571 1.005 21.926 1.00 90.31 88 LYS A CA 1
ATOM 715 C C . LYS A 1 88 ? -22.552 1.792 20.618 1.00 90.31 88 LYS A C 1
ATOM 717 O O . LYS A 1 88 ? -22.261 1.252 19.552 1.00 90.31 88 LYS A O 1
ATOM 722 N N . ASN A 1 89 ? -22.837 3.090 20.692 1.00 90.56 89 ASN A N 1
ATOM 723 C CA . ASN A 1 89 ? -22.740 3.950 19.515 1.00 90.56 89 ASN A CA 1
ATOM 724 C C . ASN A 1 89 ? -21.256 4.213 19.139 1.00 90.56 89 ASN A C 1
ATOM 726 O O . ASN A 1 89 ? -20.369 4.073 19.988 1.00 90.56 89 ASN A O 1
ATOM 730 N N . PRO A 1 90 ? -20.958 4.615 17.885 1.00 86.25 90 PRO A N 1
ATOM 731 C CA . PRO A 1 90 ? -19.582 4.853 17.436 1.00 86.25 90 PRO A CA 1
ATOM 732 C C . PRO A 1 90 ? -18.816 5.900 18.248 1.00 86.25 90 PRO A C 1
ATOM 734 O O . PRO A 1 90 ? -17.631 5.717 18.513 1.00 86.25 90 PRO A O 1
ATOM 737 N N . ALA A 1 91 ? -19.477 6.971 18.692 1.00 86.25 91 ALA A N 1
ATOM 738 C CA . ALA A 1 91 ? -18.827 8.016 19.480 1.00 86.25 91 ALA A CA 1
ATOM 739 C C . ALA A 1 91 ? -18.402 7.511 20.872 1.00 86.25 91 ALA A C 1
ATOM 741 O O . ALA A 1 91 ? -17.296 7.798 21.328 1.00 86.25 91 ALA A O 1
ATOM 742 N N . ASP A 1 92 ? -19.250 6.723 21.530 1.00 86.56 92 ASP A N 1
ATOM 743 C CA . ASP A 1 92 ? -18.987 6.095 22.824 1.00 86.56 92 ASP A CA 1
ATOM 744 C C . ASP A 1 92 ? -17.911 5.024 22.711 1.00 86.56 92 ASP A C 1
ATOM 746 O O . ASP A 1 92 ? -17.009 4.972 23.545 1.00 86.56 92 ASP A O 1
ATOM 750 N N . ALA A 1 93 ? -17.962 4.211 21.658 1.00 88.62 93 ALA A N 1
ATOM 751 C CA . ALA A 1 93 ? -16.938 3.217 21.372 1.00 88.62 93 ALA A CA 1
ATOM 752 C C . ALA A 1 93 ? -15.554 3.857 21.182 1.00 88.62 93 ALA A C 1
ATOM 754 O O . ALA A 1 93 ? -14.583 3.402 21.790 1.00 88.62 93 ALA A O 1
ATOM 755 N N . CYS A 1 94 ? -15.472 4.948 20.412 1.00 87.50 94 CYS A N 1
ATOM 756 C CA . CYS A 1 94 ? -14.240 5.715 20.247 1.00 87.50 94 CYS A CA 1
ATOM 757 C C . CYS A 1 94 ? -13.750 6.298 21.580 1.00 87.50 94 CYS A C 1
ATOM 759 O O . CYS A 1 94 ? -12.588 6.107 21.940 1.00 87.50 94 CYS A O 1
ATOM 761 N N . ARG A 1 95 ? -14.639 6.927 22.364 1.00 86.88 95 ARG A N 1
ATOM 762 C CA . ARG A 1 95 ? -14.293 7.478 23.687 1.00 86.88 95 ARG A CA 1
ATOM 763 C C . ARG A 1 95 ? -13.738 6.417 24.635 1.00 86.88 95 ARG A C 1
ATOM 765 O O . ARG A 1 95 ? -12.700 6.637 25.250 1.00 86.88 95 ARG A O 1
ATOM 772 N N . LEU A 1 96 ? -14.391 5.259 24.725 1.00 87.12 96 LEU A N 1
ATOM 773 C CA . LEU A 1 96 ? -13.964 4.154 25.590 1.00 87.12 96 LEU A CA 1
ATOM 774 C C . LEU A 1 96 ? -12.624 3.546 25.161 1.00 87.12 96 LEU A C 1
ATOM 776 O O . LEU A 1 96 ? -11.870 3.058 26.001 1.00 87.12 96 LEU A O 1
ATOM 780 N N . ALA A 1 97 ? -12.320 3.571 23.864 1.00 87.38 97 ALA A N 1
ATOM 781 C CA . ALA A 1 97 ? -11.069 3.058 23.320 1.00 87.38 97 ALA A CA 1
ATOM 782 C C . ALA A 1 97 ? -9.899 4.055 23.385 1.00 87.38 97 ALA A C 1
ATOM 784 O O . ALA A 1 97 ? -8.770 3.670 23.075 1.00 87.38 97 ALA A O 1
ATOM 785 N N . GLY A 1 98 ? -10.149 5.308 23.786 1.00 86.31 98 GLY A N 1
ATOM 786 C CA . GLY A 1 98 ? -9.157 6.387 23.759 1.00 86.31 98 GLY A CA 1
ATOM 787 C C . GLY A 1 98 ? -8.943 6.997 22.369 1.00 86.31 98 GLY A C 1
ATOM 788 O O . GLY A 1 98 ? -7.942 7.669 22.139 1.00 86.31 98 GLY A O 1
ATOM 789 N N . LEU A 1 99 ? -9.870 6.767 21.437 1.00 86.31 99 LEU A N 1
ATOM 790 C CA . LEU A 1 99 ? -9.876 7.375 20.111 1.00 86.31 99 LEU A CA 1
ATOM 791 C C . LEU A 1 99 ? -10.594 8.726 20.181 1.00 86.31 99 LEU A C 1
ATOM 793 O O . LEU A 1 99 ? -11.816 8.821 20.052 1.00 86.31 99 LEU A O 1
A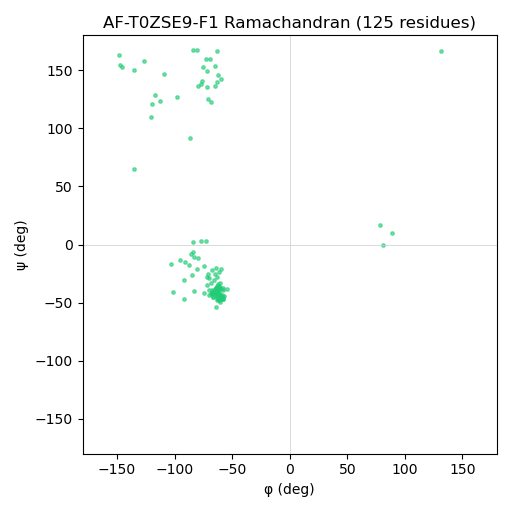TOM 797 N N . GLU A 1 100 ? -9.835 9.789 20.421 1.00 83.44 100 GLU A N 1
ATOM 798 C CA . GLU A 1 100 ? -10.396 11.135 20.505 1.00 83.44 100 GLU A CA 1
ATOM 799 C C . GLU A 1 100 ? -10.905 11.625 19.144 1.00 83.44 100 GLU A C 1
ATOM 801 O O . GLU A 1 100 ? -10.155 11.726 18.172 1.00 83.44 100 GLU A O 1
ATOM 806 N N . LEU A 1 101 ? -12.188 11.988 19.094 1.00 81.38 101 LEU A N 1
ATOM 807 C CA . LEU A 1 101 ? -12.832 12.576 17.912 1.00 81.38 101 LEU A CA 1
ATOM 808 C C . LEU A 1 101 ? -12.773 14.113 17.907 1.00 81.38 101 LEU A C 1
ATOM 810 O O . LEU A 1 101 ? -12.980 14.747 16.873 1.00 81.38 101 LEU A O 1
ATOM 814 N N . ALA A 1 102 ? -12.463 14.719 19.053 1.00 82.00 102 ALA A N 1
ATOM 815 C CA . ALA A 1 102 ? -12.326 16.159 19.228 1.00 82.00 102 ALA A CA 1
ATOM 816 C C . ALA A 1 102 ? -10.967 16.497 19.853 1.00 82.00 102 ALA A C 1
ATOM 818 O O . ALA A 1 102 ? -10.298 15.651 20.444 1.00 82.00 102 ALA A O 1
ATOM 819 N N . ARG A 1 103 ? -10.521 17.734 19.665 1.00 75.94 103 ARG A N 1
ATOM 820 C CA . ARG A 1 103 ? -9.365 18.309 20.355 1.00 75.94 103 ARG A CA 1
ATOM 821 C C . ARG A 1 103 ? -9.775 18.772 21.759 1.00 75.94 103 ARG A C 1
ATOM 823 O O . ARG A 1 103 ? -10.960 18.878 22.066 1.00 75.94 103 ARG A O 1
ATOM 830 N N . ALA A 1 104 ? -8.787 19.085 22.599 1.00 74.44 104 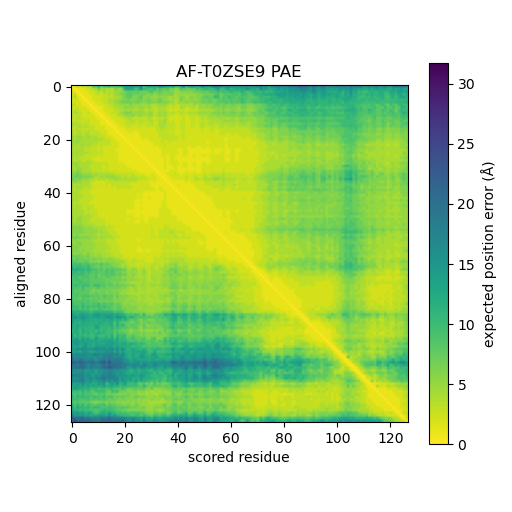ALA A N 1
ATOM 831 C CA . ALA A 1 104 ? -9.006 19.575 23.967 1.00 74.44 104 ALA A CA 1
ATOM 832 C C . ALA A 1 104 ? -9.818 20.888 24.038 1.00 74.44 104 ALA A C 1
ATOM 834 O O . ALA A 1 104 ? -10.413 21.188 25.066 1.00 74.44 104 ALA A O 1
ATOM 835 N N . ASP A 1 105 ? -9.866 21.648 22.941 1.00 74.56 105 ASP A N 1
ATOM 836 C CA . ASP A 1 105 ? -10.665 22.869 22.766 1.00 74.56 105 ASP A CA 1
ATOM 837 C C . ASP A 1 105 ? -12.127 22.597 22.343 1.00 74.56 105 ASP A C 1
ATOM 839 O O . ASP A 1 105 ? -12.892 23.532 22.117 1.00 74.56 105 ASP A O 1
ATOM 843 N N . GLY A 1 106 ? -12.527 21.325 22.216 1.00 74.00 106 GLY A N 1
ATOM 844 C CA . GLY A 1 106 ? -13.860 20.909 21.779 1.00 74.00 106 GLY A CA 1
ATOM 845 C C . GLY A 1 106 ? -14.071 20.931 20.262 1.00 74.00 106 GLY A C 1
ATOM 846 O O . GLY A 1 106 ? -15.149 20.556 19.798 1.00 74.00 106 GLY A O 1
ATOM 847 N N . THR A 1 107 ? -13.071 21.324 19.464 1.00 79.06 107 THR A N 1
ATOM 848 C CA . THR A 1 107 ? -13.190 21.317 17.999 1.00 79.06 107 THR A CA 1
ATOM 849 C C . THR A 1 107 ? -13.047 19.896 17.435 1.00 79.06 107 THR A C 1
ATOM 851 O O . THR A 1 107 ? -12.185 19.136 17.890 1.00 79.06 107 THR A O 1
ATOM 854 N N . PRO A 1 108 ? -13.860 19.490 16.439 1.00 81.38 108 PRO A N 1
ATOM 855 C CA . PRO A 1 108 ? -13.744 18.167 15.832 1.00 81.38 108 PRO A CA 1
ATOM 856 C C . PRO A 1 108 ? -12.406 18.021 15.098 1.00 81.38 108 PRO A C 1
ATOM 858 O O . PRO A 1 108 ? -11.966 18.918 14.370 1.00 81.38 108 PRO A O 1
ATOM 861 N N . ARG A 1 109 ? -11.742 16.875 15.278 1.00 80.25 109 ARG A N 1
ATOM 862 C CA . ARG A 1 109 ? -10.490 16.573 14.578 1.00 80.25 109 ARG A CA 1
ATOM 863 C C . ARG A 1 109 ? -10.782 16.287 13.102 1.00 80.25 109 ARG A C 1
ATOM 865 O O . ARG A 1 109 ? -11.706 15.552 12.780 1.00 80.25 109 ARG A O 1
ATOM 872 N N . LYS A 1 110 ? -9.965 16.850 12.204 1.00 77.50 110 LYS A N 1
ATOM 873 C CA . LYS A 1 110 ? -9.994 16.537 10.759 1.00 77.50 110 LYS A CA 1
ATOM 874 C C . LYS A 1 110 ? -9.122 15.331 10.389 1.00 77.50 110 LYS A C 1
ATOM 876 O O . LYS A 1 110 ? -9.285 14.778 9.311 1.00 77.50 110 LYS A O 1
ATOM 881 N N . SER A 1 111 ? -8.194 14.951 11.266 1.00 75.88 111 SER A N 1
ATOM 882 C CA . SER A 1 111 ? -7.270 13.829 11.092 1.00 75.88 111 SER A CA 1
ATOM 883 C C . SER A 1 111 ? -6.938 13.183 12.441 1.00 75.88 111 SER A C 1
ATOM 885 O O . SER A 1 111 ? -7.024 13.834 13.490 1.00 75.88 111 SER A O 1
ATOM 887 N N . GLY A 1 112 ? -6.567 11.901 12.412 1.00 83.38 112 GLY A N 1
ATOM 888 C CA . GLY A 1 112 ? -6.191 11.100 13.580 1.00 83.38 112 GLY A CA 1
ATOM 889 C C . GLY A 1 112 ? -6.896 9.743 13.620 1.00 83.38 112 GLY A C 1
ATOM 890 O O . GLY A 1 112 ? -7.891 9.539 12.927 1.00 83.38 112 GLY A O 1
ATOM 891 N N . GLU A 1 113 ? -6.409 8.847 14.484 1.00 83.50 113 GLU A N 1
ATOM 892 C CA . GLU A 1 113 ? -6.862 7.446 14.553 1.00 83.50 113 GLU A CA 1
ATOM 893 C C . GLU A 1 113 ? -8.384 7.303 14.728 1.00 83.50 113 GLU A C 1
ATOM 895 O O . GLU A 1 113 ? -9.003 6.442 14.114 1.00 83.50 113 GLU A O 1
ATOM 900 N N . GLY A 1 114 ? -9.026 8.165 15.526 1.00 83.56 114 GLY A N 1
ATOM 901 C CA . GLY A 1 114 ? -10.480 8.107 15.716 1.00 83.56 114 GLY A CA 1
ATOM 902 C C . GLY A 1 114 ? -11.285 8.492 14.472 1.00 83.56 114 GLY A C 1
ATOM 903 O O . GLY A 1 114 ? -12.352 7.932 14.236 1.00 83.56 114 GLY A O 1
ATOM 904 N N . VAL A 1 115 ? -10.773 9.420 13.659 1.00 86.81 115 VAL A N 1
ATOM 905 C CA . VAL A 1 115 ? -11.404 9.826 12.393 1.00 86.81 115 VAL A CA 1
ATOM 906 C C . VAL A 1 115 ? -11.197 8.742 11.335 1.00 86.81 115 VAL A C 1
ATOM 908 O O . VAL A 1 115 ? -12.138 8.393 10.624 1.00 86.81 115 VAL A O 1
ATOM 911 N N . GLU A 1 116 ? -9.997 8.160 11.277 1.00 87.75 116 GLU A N 1
ATOM 912 C CA . GLU A 1 116 ? -9.684 7.023 10.403 1.00 87.75 116 GLU A CA 1
ATOM 913 C C . GLU A 1 116 ? -10.552 5.806 10.725 1.00 87.75 116 GLU A C 1
ATOM 915 O O . GLU A 1 116 ? -11.103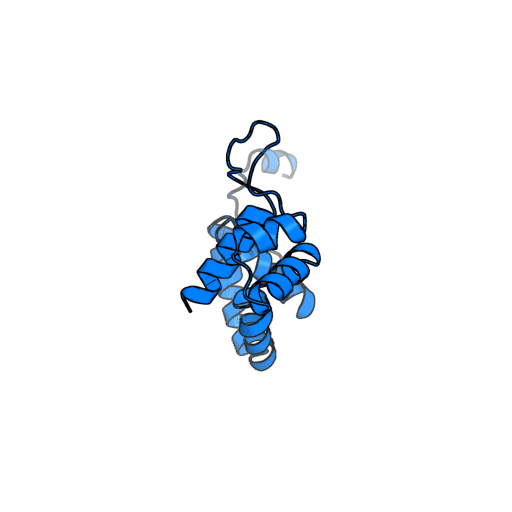 5.195 9.812 1.00 87.75 116 GLU A O 1
ATOM 920 N N . PHE A 1 117 ? -10.760 5.500 12.007 1.00 90.00 117 PHE A N 1
ATOM 921 C CA . PHE A 1 117 ? -11.642 4.416 12.427 1.00 90.00 117 PHE A CA 1
ATOM 922 C C . PHE A 1 117 ? -13.074 4.597 11.915 1.00 90.00 117 PHE A C 1
ATOM 924 O O . PHE A 1 117 ? -13.665 3.661 11.379 1.00 90.00 117 PHE A O 1
ATOM 931 N N . LEU A 1 118 ? -13.633 5.807 12.032 1.00 88.50 118 LEU A N 1
ATOM 932 C CA . LEU A 1 118 ? -14.967 6.097 11.503 1.00 88.50 118 LEU A CA 1
ATOM 933 C C . LEU A 1 118 ? -15.016 5.953 9.977 1.00 88.50 118 LEU A C 1
ATOM 935 O O . LEU A 1 118 ? -15.975 5.385 9.460 1.00 88.50 118 LEU A O 1
ATOM 939 N N . ALA A 1 119 ? -13.973 6.388 9.265 1.00 89.00 119 ALA A N 1
ATOM 940 C CA . ALA A 1 119 ? -13.868 6.193 7.820 1.00 89.00 119 ALA A CA 1
ATOM 941 C C . ALA A 1 119 ? -13.776 4.703 7.437 1.00 89.00 119 ALA A C 1
ATOM 943 O O . ALA A 1 119 ? -14.387 4.278 6.457 1.00 89.00 119 ALA A O 1
ATOM 944 N N . LYS A 1 120 ? -13.073 3.879 8.227 1.00 90.38 120 LYS A N 1
ATOM 945 C CA . LYS A 1 120 ? -13.037 2.416 8.047 1.00 90.38 120 LYS A CA 1
ATOM 946 C C . LYS A 1 120 ? -14.417 1.788 8.242 1.00 90.38 120 LYS A C 1
ATOM 948 O O . LYS A 1 120 ? -14.810 0.943 7.444 1.00 90.38 120 LYS A O 1
ATOM 953 N N . LEU A 1 121 ? -15.171 2.211 9.259 1.00 90.12 121 LEU A N 1
ATOM 954 C CA . LEU A 1 121 ? -16.544 1.737 9.472 1.00 90.12 121 LEU A CA 1
ATOM 955 C C . LEU A 1 121 ? -17.481 2.133 8.327 1.00 90.12 121 LEU A C 1
ATOM 957 O O . LEU A 1 121 ? -18.347 1.346 7.954 1.00 90.12 121 LEU A O 1
ATOM 961 N N . ASP A 1 122 ? -17.316 3.332 7.772 1.00 89.31 122 ASP A N 1
ATOM 962 C CA . ASP A 1 122 ? -18.106 3.794 6.629 1.00 89.31 122 ASP A CA 1
ATOM 963 C C . ASP A 1 122 ? -17.794 2.985 5.361 1.00 89.31 122 ASP A C 1
ATOM 965 O O . ASP A 1 122 ? -18.704 2.534 4.664 1.00 89.31 122 ASP A O 1
ATOM 969 N N . ARG A 1 123 ? -16.509 2.669 5.130 1.00 87.50 123 ARG A N 1
ATOM 970 C CA . ARG A 1 123 ? -16.094 1.730 4.075 1.00 87.50 123 ARG A CA 1
ATOM 971 C C . ARG A 1 123 ? -16.755 0.363 4.237 1.00 87.50 123 ARG A C 1
ATOM 973 O O . ARG A 1 123 ? -17.269 -0.153 3.256 1.00 87.50 123 ARG A O 1
ATOM 980 N N . ILE A 1 124 ? -16.804 -0.189 5.452 1.00 88.00 124 ILE A N 1
ATOM 981 C CA . ILE A 1 124 ? -17.472 -1.479 5.716 1.00 88.00 124 ILE A CA 1
ATOM 982 C C . ILE A 1 124 ? -18.970 -1.422 5.406 1.00 88.00 124 ILE A C 1
ATOM 984 O O . ILE 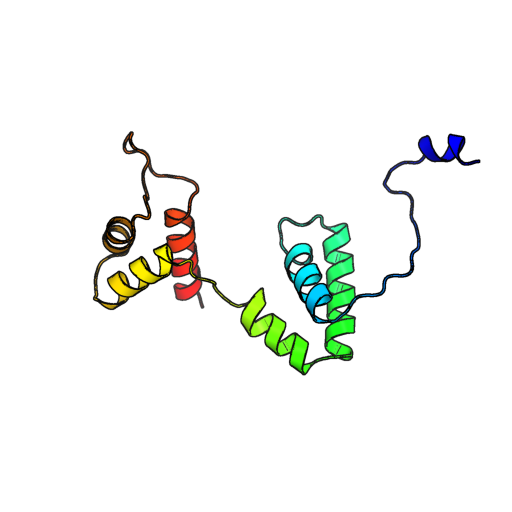A 1 124 ? -19.527 -2.405 4.939 1.00 88.00 124 ILE A O 1
ATOM 988 N N . ARG A 1 125 ? -19.635 -0.292 5.662 1.00 83.19 125 ARG A N 1
ATOM 989 C CA . ARG A 1 125 ? -21.075 -0.133 5.395 1.00 83.19 125 ARG A CA 1
ATOM 990 C C . ARG A 1 125 ? -21.418 0.021 3.915 1.00 83.19 125 ARG A C 1
ATOM 992 O O . ARG A 1 125 ? -22.586 -0.110 3.565 1.00 83.19 125 ARG A O 1
ATOM 999 N N . THR A 1 126 ? -20.434 0.373 3.095 1.00 77.06 126 THR A N 1
ATOM 1000 C CA . THR A 1 126 ? -20.615 0.672 1.668 1.00 77.06 126 THR A CA 1
ATOM 1001 C C . THR A 1 126 ? -20.341 -0.548 0.775 1.00 77.06 126 THR A C 1
ATOM 1003 O O . THR A 1 126 ? -20.692 -0.518 -0.402 1.00 77.06 126 THR A O 1
ATOM 1006 N N . ILE A 1 127 ? -19.723 -1.603 1.323 1.00 64.38 127 ILE A N 1
ATOM 1007 C CA . ILE A 1 127 ? -19.499 -2.906 0.668 1.00 64.38 127 ILE A CA 1
ATOM 1008 C C . ILE A 1 127 ? -20.758 -3.764 0.808 1.00 64.38 127 ILE A C 1
ATOM 1010 O O . ILE A 1 127 ? -21.155 -4.378 -0.206 1.00 64.38 127 ILE A O 1
#

Foldseek 3Di:
DVVVCVPDDPPDDDDDDDDDDPVVLLVVLLVLCDPPHDPVSNVVSVVVLVVCCVVPVVVSVVSCVPPVVHDDADPLLVQLVVVVVVVDDSVVSCVVSVNDQADPVRHGDPDDDSVVSVVSVVVVVVD

Radius of gyration: 21.24 Å; Cα contacts (8 Å, |Δi|>4): 78; chains: 1; bounding box: 55×40×45 Å

Secondary structure (DSSP, 8-state):
-HHHHTTS-TT----------HHHHHHHHHHHSSTTS-HHHHHHHHHHHHHHHHH-HHHHHHHIIIIIS-----HHHHHHHHHHHTT--HHHHHHHHT--SB-TTSPBPSSSHHHHHHHHHHHHHH-

Mean predicted aligned error: 5.85 Å

Sequence (127 aa):
RETARMLLPVAYYTEWYWKINLHNLFHFLSLRLDAHAQEEIRAYAAEVAAIARTVAPVAMEAFEEFQIGGIDFSRTEQRALRALLEGKNPADACRLAGLELARADGTPRKSGEGVEFLAKLDRIRTI

pLDDT: mean 91.37, std 6.64, range [64.38, 98.19]